Protein AF-A0A7Y2FUI4-F1 (afdb_monomer_lite)

Structure (mmCIF, N/CA/C/O backbone):
data_AF-A0A7Y2FUI4-F1
#
_entry.id   AF-A0A7Y2FUI4-F1
#
loop_
_atom_site.group_PDB
_atom_site.id
_atom_site.type_symbol
_atom_site.label_atom_id
_atom_site.label_alt_id
_atom_site.label_comp_id
_atom_site.label_asym_id
_atom_site.label_entity_id
_atom_site.label_seq_id
_atom_site.pdbx_PDB_ins_code
_atom_site.Cartn_x
_atom_site.Cartn_y
_atom_site.Cartn_z
_atom_site.occupancy
_atom_site.B_iso_or_equiv
_atom_site.auth_seq_id
_atom_site.auth_comp_id
_atom_site.auth_asym_id
_atom_site.auth_atom_id
_atom_site.pdbx_PDB_model_num
ATOM 1 N N . GLY A 1 1 ? 15.536 -5.743 -1.884 1.00 49.56 1 GLY A N 1
ATOM 2 C CA . GLY A 1 1 ? 15.265 -5.796 -0.432 1.00 49.56 1 GLY A CA 1
ATOM 3 C C . GLY A 1 1 ? 14.006 -5.011 -0.131 1.00 49.56 1 GLY A C 1
ATOM 4 O O . GLY A 1 1 ? 13.809 -3.966 -0.741 1.00 49.56 1 GLY A O 1
ATOM 5 N N . GLN A 1 2 ? 13.138 -5.526 0.735 1.00 54.19 2 GLN A N 1
ATOM 6 C CA . GLN A 1 2 ? 11.933 -4.830 1.195 1.00 54.19 2 GLN A CA 1
ATOM 7 C C . GLN A 1 2 ? 12.326 -3.813 2.272 1.00 54.19 2 GLN A C 1
ATOM 9 O O . GLN A 1 2 ? 13.150 -4.122 3.132 1.00 54.19 2 GLN A O 1
ATOM 14 N N . ARG A 1 3 ? 11.808 -2.584 2.198 1.00 65.62 3 ARG A N 1
ATOM 15 C CA . ARG A 1 3 ? 12.066 -1.553 3.212 1.00 65.62 3 ARG A CA 1
ATOM 16 C C . ARG A 1 3 ? 10.917 -1.561 4.216 1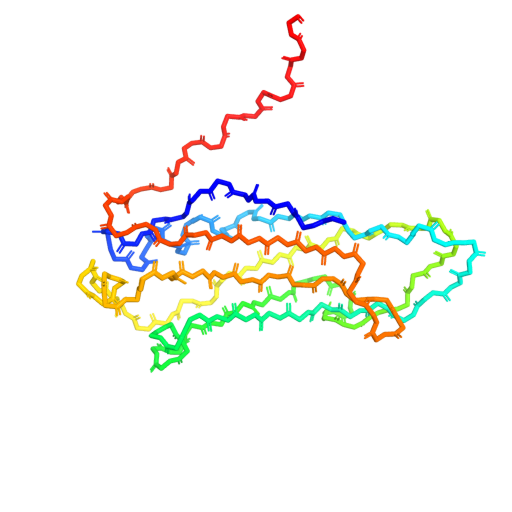.00 65.62 3 ARG A C 1
ATOM 18 O O . ARG A 1 3 ? 9.771 -1.362 3.819 1.00 65.62 3 ARG A O 1
ATOM 25 N N . ASN A 1 4 ? 11.220 -1.747 5.499 1.00 57.09 4 ASN A N 1
ATOM 26 C CA . ASN A 1 4 ? 10.258 -1.418 6.547 1.00 57.09 4 ASN A CA 1
ATOM 27 C C . ASN A 1 4 ? 10.137 0.099 6.626 1.00 57.09 4 ASN A C 1
ATOM 29 O O . ASN A 1 4 ? 11.143 0.802 6.742 1.00 57.09 4 ASN A O 1
ATOM 33 N N . VAL A 1 5 ? 8.907 0.588 6.515 1.00 70.44 5 VAL A N 1
ATOM 34 C CA . VAL A 1 5 ? 8.592 2.007 6.654 1.00 70.44 5 VAL A CA 1
ATOM 35 C C . VAL A 1 5 ? 8.025 2.239 8.053 1.00 70.44 5 VAL A C 1
ATOM 37 O O . VAL A 1 5 ? 7.579 1.294 8.706 1.00 70.44 5 VAL A O 1
ATOM 40 N N . ALA A 1 6 ? 8.088 3.482 8.535 1.00 72.31 6 ALA A N 1
ATOM 41 C CA . ALA A 1 6 ? 7.533 3.858 9.829 1.00 72.31 6 ALA A CA 1
ATOM 42 C C . ALA A 1 6 ? 6.085 3.338 9.985 1.00 72.31 6 ALA A C 1
ATOM 44 O O . ALA A 1 6 ? 5.319 3.399 9.012 1.00 72.31 6 ALA A O 1
ATOM 45 N N . PRO A 1 7 ? 5.707 2.828 11.175 1.00 78.62 7 PRO A N 1
ATOM 46 C CA . PRO A 1 7 ? 4.349 2.366 11.438 1.00 78.62 7 PRO A CA 1
ATOM 47 C C . PRO A 1 7 ? 3.303 3.444 11.136 1.00 78.62 7 PRO A C 1
ATOM 49 O O . PRO A 1 7 ? 3.561 4.638 11.273 1.00 78.62 7 PRO A O 1
ATOM 52 N N . VAL A 1 8 ? 2.107 3.018 10.746 1.00 83.19 8 VAL A N 1
ATOM 53 C CA . VAL A 1 8 ? 0.960 3.885 10.470 1.00 83.19 8 VAL A CA 1
ATOM 54 C C . VAL A 1 8 ? -0.121 3.719 11.548 1.00 83.19 8 VAL A C 1
ATOM 56 O O . VAL A 1 8 ? -0.202 2.666 12.183 1.00 83.19 8 VAL A O 1
ATOM 59 N N . PRO A 1 9 ? -0.959 4.740 11.790 1.00 83.56 9 PRO A N 1
ATOM 60 C CA . PRO A 1 9 ? -1.933 4.735 12.876 1.00 83.56 9 PRO A CA 1
ATOM 61 C C . PRO A 1 9 ? -3.044 3.710 12.666 1.00 83.56 9 PRO A C 1
ATOM 63 O O . PRO A 1 9 ? -3.669 3.675 11.607 1.00 83.56 9 PRO A O 1
ATOM 66 N N . GLY A 1 10 ? -3.330 2.939 13.712 1.00 82.25 10 GLY A N 1
ATOM 67 C CA . GLY A 1 10 ? -4.479 2.041 13.819 1.00 82.25 10 GLY A CA 1
ATOM 68 C C . GLY A 1 10 ? -5.370 2.306 15.037 1.00 82.25 10 GLY A C 1
ATOM 69 O O . GLY A 1 10 ? -6.442 1.721 15.152 1.00 82.25 10 GLY A O 1
ATOM 70 N N . GLY A 1 11 ? -4.943 3.179 15.955 1.00 78.56 11 GLY A N 1
ATOM 71 C CA . GLY A 1 11 ? -5.597 3.400 17.249 1.00 78.56 11 GLY A CA 1
ATOM 72 C C . GLY A 1 11 ? -6.575 4.570 17.325 1.00 78.56 11 GLY A C 1
ATOM 73 O O . GLY A 1 11 ? -7.295 4.703 18.312 1.00 78.56 11 GLY A O 1
ATOM 74 N N . GLY A 1 12 ? -6.572 5.453 16.323 1.00 74.69 12 GLY A N 1
ATOM 75 C CA . GLY A 1 12 ? -7.372 6.686 16.283 1.00 74.69 12 GLY A CA 1
ATOM 76 C C . GLY A 1 12 ? -8.544 6.650 15.299 1.00 74.69 12 GLY A C 1
ATOM 77 O O . GLY A 1 12 ? -9.071 7.706 14.961 1.00 74.69 12 GLY A O 1
ATOM 78 N N . GLY A 1 13 ? -8.903 5.465 14.800 1.00 80.25 13 GLY A N 1
ATOM 79 C CA . GLY A 1 13 ? -9.793 5.305 13.650 1.00 80.25 13 GLY A CA 1
ATOM 80 C C . GLY A 1 13 ? -9.066 5.407 12.307 1.00 80.25 13 GLY A C 1
ATOM 81 O O . GLY A 1 13 ? -7.860 5.659 12.227 1.00 80.25 13 GLY A O 1
ATOM 82 N N . GLY A 1 14 ? -9.816 5.238 11.223 1.00 82.31 14 GLY A N 1
ATOM 83 C CA . GLY A 1 14 ? -9.316 5.243 9.852 1.00 82.31 14 GLY A CA 1
ATOM 84 C C . GLY A 1 14 ? -8.819 6.603 9.368 1.00 82.31 14 GLY A C 1
ATOM 85 O O . GLY A 1 14 ? -8.022 6.662 8.435 1.00 82.31 14 GLY A O 1
ATOM 86 N N . GLY A 1 15 ? -9.216 7.702 10.016 1.00 83.38 15 GLY A N 1
ATOM 87 C CA . GLY A 1 15 ? -8.751 9.048 9.661 1.00 83.38 15 GLY A CA 1
ATOM 88 C C . GLY A 1 15 ? -7.229 9.209 9.761 1.00 83.38 15 GLY A C 1
ATOM 89 O O . GLY A 1 15 ? -6.607 9.752 8.848 1.00 83.38 15 GLY A O 1
ATOM 90 N N . GLY A 1 16 ? -6.609 8.679 10.823 1.00 82.81 16 GLY A N 1
ATOM 91 C CA . GLY A 1 16 ? -5.151 8.731 10.997 1.00 82.81 16 GLY A CA 1
ATOM 92 C C . GLY A 1 16 ? -4.401 7.888 9.961 1.00 82.81 16 GLY A C 1
ATOM 93 O O . GLY A 1 16 ? -3.359 8.304 9.443 1.00 82.81 16 GLY A O 1
ATOM 94 N N . LEU A 1 17 ? -4.968 6.734 9.595 1.00 86.00 17 LEU A N 1
ATOM 95 C CA . LEU A 1 17 ? -4.444 5.900 8.516 1.00 86.00 17 LEU A CA 1
ATOM 96 C C . LEU A 1 17 ? -4.539 6.628 7.170 1.00 86.00 17 LEU A C 1
ATOM 98 O O . LEU A 1 17 ? -3.547 6.717 6.455 1.00 86.00 17 LEU A O 1
ATOM 102 N N . PHE A 1 18 ? -5.697 7.201 6.840 1.00 87.12 18 PHE A N 1
ATOM 103 C CA . PHE A 1 18 ? -5.898 7.960 5.604 1.00 87.12 18 PHE A CA 1
ATOM 104 C C . PHE A 1 18 ? -4.912 9.131 5.484 1.00 87.12 18 PHE A C 1
ATOM 106 O O . PHE A 1 18 ? -4.230 9.264 4.467 1.00 87.12 18 PHE A O 1
ATOM 113 N N . ALA A 1 19 ? -4.763 9.924 6.551 1.00 84.94 19 ALA A N 1
ATOM 114 C CA . ALA A 1 19 ? -3.824 11.044 6.594 1.00 84.94 19 ALA A CA 1
ATOM 115 C C . ALA A 1 19 ? -2.370 10.599 6.359 1.00 84.94 19 ALA A C 1
ATOM 117 O O . ALA A 1 19 ? -1.620 11.282 5.663 1.00 84.94 19 ALA A O 1
ATOM 118 N N . SER A 1 20 ? -1.996 9.412 6.848 1.00 84.00 20 SER A N 1
ATOM 119 C CA . SER A 1 20 ? -0.656 8.846 6.647 1.00 84.00 20 SER A CA 1
ATOM 120 C C . SER A 1 20 ? -0.323 8.576 5.184 1.00 84.00 20 SER A C 1
ATOM 122 O O . SER A 1 20 ? 0.851 8.461 4.861 1.00 84.00 20 SER A O 1
ATOM 124 N N . PHE A 1 21 ? -1.313 8.442 4.299 1.00 86.75 21 PHE A N 1
ATOM 125 C CA . PHE A 1 21 ? -1.112 8.154 2.877 1.00 86.75 21 PHE A CA 1
ATOM 126 C C . PHE A 1 21 ? -1.394 9.357 1.966 1.00 86.75 21 PHE A C 1
ATOM 128 O O . PHE A 1 21 ? -1.278 9.219 0.751 1.00 86.75 21 PHE A O 1
ATOM 135 N N . ALA A 1 22 ? -1.712 10.536 2.515 1.00 82.31 22 ALA A N 1
ATOM 136 C CA . ALA A 1 22 ? -2.120 11.702 1.726 1.00 82.31 22 ALA A CA 1
ATOM 137 C C . ALA A 1 22 ? -1.051 12.183 0.723 1.00 82.31 22 ALA A C 1
ATOM 139 O O . ALA A 1 22 ? -1.397 12.610 -0.374 1.00 82.31 22 ALA A O 1
ATOM 140 N N . ASN A 1 23 ? 0.238 12.070 1.071 1.00 76.12 23 ASN A N 1
ATOM 141 C CA . ASN A 1 23 ? 1.364 12.533 0.245 1.00 76.12 23 ASN A CA 1
ATOM 142 C C . ASN A 1 23 ? 2.432 11.450 0.007 1.00 76.12 23 ASN A C 1
ATOM 144 O O . ASN A 1 23 ? 3.589 11.766 -0.287 1.00 76.12 23 ASN A O 1
ATOM 148 N N . ARG A 1 24 ? 2.087 10.162 0.148 1.00 84.25 24 ARG A N 1
ATOM 149 C CA . ARG A 1 24 ? 3.090 9.097 0.027 1.00 84.25 24 ARG A CA 1
ATOM 150 C C . ARG A 1 24 ? 3.478 8.849 -1.428 1.00 84.25 24 ARG A C 1
ATOM 152 O O . ARG A 1 24 ? 2.653 8.630 -2.315 1.00 84.25 24 ARG A O 1
ATOM 159 N N . GLN A 1 25 ? 4.785 8.813 -1.647 1.00 87.06 25 GLN A N 1
ATOM 160 C CA . GLN A 1 25 ? 5.389 8.506 -2.933 1.00 87.06 25 GLN A CA 1
ATOM 161 C C . GLN A 1 25 ? 6.665 7.693 -2.737 1.00 87.06 25 GLN A C 1
ATOM 163 O O . GLN A 1 25 ? 7.332 7.795 -1.708 1.00 87.06 25 GLN A O 1
ATOM 168 N N . PHE A 1 26 ? 7.030 6.913 -3.746 1.00 85.75 26 PHE A N 1
ATOM 169 C CA . PHE A 1 26 ? 8.293 6.187 -3.768 1.00 85.75 26 PHE A CA 1
ATOM 170 C C . PHE A 1 26 ? 8.859 6.107 -5.183 1.00 85.75 26 PHE A C 1
ATOM 172 O O . PHE A 1 26 ? 8.171 6.372 -6.170 1.00 85.75 26 PHE A O 1
ATOM 179 N N . TRP A 1 27 ? 10.134 5.745 -5.283 1.00 87.81 27 TRP A N 1
ATOM 180 C CA . TRP A 1 27 ? 10.794 5.499 -6.560 1.00 87.81 27 TRP A CA 1
ATOM 181 C C . TRP A 1 27 ? 10.853 4.002 -6.837 1.00 87.81 27 TRP A C 1
ATOM 183 O O . TRP A 1 27 ? 11.394 3.239 -6.038 1.00 87.81 27 TRP A O 1
ATOM 193 N N . PHE A 1 28 ? 10.307 3.594 -7.979 1.00 89.38 28 PHE A N 1
ATOM 194 C CA . PHE A 1 28 ? 10.519 2.272 -8.547 1.00 89.38 28 PHE A CA 1
ATOM 195 C C . PHE A 1 28 ? 11.730 2.349 -9.475 1.00 89.38 28 PHE A C 1
ATOM 197 O O . PHE A 1 28 ? 11.705 3.098 -10.452 1.00 89.38 28 PHE A O 1
ATOM 204 N N . ASN A 1 29 ? 12.768 1.569 -9.188 1.00 89.00 29 ASN A N 1
ATOM 205 C CA . ASN A 1 29 ? 14.007 1.562 -9.963 1.00 89.00 29 ASN A CA 1
ATOM 206 C C . ASN A 1 29 ? 14.140 0.233 -10.708 1.00 89.00 29 ASN A C 1
ATOM 208 O O . ASN A 1 29 ? 13.941 -0.821 -10.104 1.00 89.00 29 ASN A O 1
ATOM 212 N N . ASN A 1 30 ? 14.503 0.281 -11.990 1.00 91.06 30 ASN A N 1
ATOM 213 C CA . ASN A 1 30 ? 14.947 -0.893 -12.728 1.00 91.06 30 ASN A CA 1
ATOM 214 C C . ASN A 1 30 ? 16.459 -1.081 -12.511 1.00 91.06 30 ASN A C 1
ATOM 216 O O . ASN A 1 30 ? 17.230 -0.257 -12.999 1.00 91.06 30 ASN A O 1
ATOM 220 N N . PRO A 1 31 ? 16.911 -2.128 -11.798 1.00 86.25 31 PRO A N 1
ATOM 221 C CA . PRO A 1 31 ? 18.338 -2.369 -11.597 1.00 86.25 31 PRO A CA 1
ATOM 222 C C . PRO A 1 31 ? 19.012 -3.058 -12.795 1.00 86.25 31 PRO A C 1
ATOM 224 O O . PRO A 1 31 ? 20.222 -3.256 -12.767 1.00 86.25 31 PRO A O 1
ATOM 227 N N . PHE A 1 32 ? 18.248 -3.477 -13.808 1.00 90.00 32 PHE A N 1
ATOM 228 C CA . PHE A 1 32 ? 18.752 -4.233 -14.949 1.00 90.00 32 PHE A CA 1
ATOM 229 C C . PHE A 1 32 ? 19.094 -3.319 -16.133 1.00 90.00 32 PHE A C 1
ATOM 231 O O . PHE A 1 32 ? 18.500 -2.258 -16.327 1.00 90.00 32 PHE A O 1
ATOM 238 N N . ASP A 1 33 ? 20.000 -3.792 -16.982 1.00 93.56 33 ASP A N 1
ATOM 239 C CA . ASP A 1 33 ? 20.428 -3.178 -18.246 1.00 93.56 33 ASP A CA 1
ATOM 240 C C . ASP A 1 33 ? 19.464 -3.447 -19.420 1.00 93.56 33 ASP A C 1
ATOM 242 O O . ASP A 1 33 ? 19.751 -3.135 -20.575 1.00 93.56 33 ASP A O 1
ATOM 246 N N . LYS A 1 34 ? 18.280 -3.987 -19.123 1.00 94.31 34 LYS A N 1
ATOM 247 C CA . LYS A 1 34 ? 17.216 -4.294 -20.083 1.00 94.31 34 LYS A CA 1
ATOM 248 C C . LYS A 1 34 ? 15.900 -3.644 -19.672 1.00 94.31 34 LYS A C 1
ATOM 250 O O . LYS A 1 34 ? 15.682 -3.355 -18.498 1.00 94.31 34 LYS A O 1
ATOM 255 N N . THR A 1 35 ? 14.986 -3.468 -20.624 1.00 95.12 35 THR A N 1
ATOM 256 C CA . THR A 1 35 ? 13.601 -3.088 -20.315 1.00 95.12 35 THR A CA 1
ATOM 257 C C . THR A 1 35 ? 12.901 -4.203 -19.540 1.00 95.12 35 THR A C 1
ATOM 259 O O . THR A 1 35 ? 13.012 -5.370 -19.915 1.00 95.12 35 THR A O 1
ATOM 262 N N . ILE A 1 36 ? 12.158 -3.833 -18.496 1.00 94.75 36 ILE A N 1
ATOM 263 C CA . ILE A 1 36 ? 11.357 -4.761 -17.685 1.00 94.75 36 ILE A CA 1
ATOM 264 C C . ILE A 1 36 ? 9.867 -4.441 -17.758 1.00 94.75 36 ILE A C 1
ATOM 266 O O . ILE A 1 36 ? 9.474 -3.278 -17.925 1.00 94.75 36 ILE A O 1
ATOM 270 N N . ASP A 1 37 ? 9.049 -5.471 -17.550 1.00 94.50 37 ASP A N 1
ATOM 271 C CA . ASP A 1 37 ? 7.639 -5.314 -17.212 1.00 94.50 37 ASP A CA 1
ATOM 272 C C . ASP A 1 37 ? 7.512 -5.154 -15.691 1.00 94.50 37 ASP A C 1
ATOM 274 O O . ASP A 1 37 ? 7.637 -6.109 -14.919 1.00 94.50 37 ASP A O 1
ATOM 278 N N . ALA A 1 38 ? 7.299 -3.913 -15.253 1.00 93.12 38 ALA A N 1
ATOM 279 C CA . ALA A 1 38 ? 7.131 -3.565 -13.851 1.00 93.12 38 ALA A CA 1
ATOM 280 C C . ALA A 1 38 ? 5.668 -3.728 -13.422 1.00 93.12 38 ALA A C 1
ATOM 282 O O . ALA A 1 38 ? 4.742 -3.288 -14.112 1.00 93.12 38 ALA A O 1
ATOM 283 N N . HIS A 1 39 ? 5.468 -4.325 -12.250 1.00 93.69 39 HIS A N 1
ATOM 284 C CA . HIS A 1 39 ? 4.159 -4.525 -11.644 1.00 93.69 39 HIS A CA 1
ATOM 285 C C . HIS A 1 39 ? 4.204 -4.187 -10.155 1.00 93.69 39 HIS A C 1
ATOM 287 O O . HIS A 1 39 ? 5.114 -4.598 -9.440 1.00 93.69 39 HIS A O 1
ATOM 293 N N . ILE A 1 40 ? 3.215 -3.437 -9.685 1.00 92.19 40 ILE A N 1
ATOM 294 C CA . ILE A 1 40 ? 3.022 -3.127 -8.273 1.00 92.19 40 ILE A CA 1
ATOM 295 C C . ILE A 1 40 ? 1.852 -3.958 -7.766 1.00 92.19 40 ILE A C 1
ATOM 297 O O . ILE A 1 40 ? 0.749 -3.870 -8.305 1.00 92.19 40 ILE A O 1
ATOM 301 N N . VAL A 1 41 ? 2.101 -4.748 -6.730 1.00 92.00 41 VAL A N 1
ATOM 302 C CA . VAL A 1 41 ? 1.085 -5.554 -6.051 1.00 92.00 41 VAL A CA 1
ATOM 303 C C . VAL A 1 41 ? 0.850 -4.960 -4.672 1.00 92.00 41 VAL A C 1
ATOM 305 O O . VAL A 1 41 ? 1.802 -4.604 -3.980 1.00 92.00 41 VAL A O 1
ATOM 308 N N . VAL A 1 42 ? -0.416 -4.828 -4.285 1.00 92.00 42 VAL A N 1
ATOM 309 C CA . VAL A 1 42 ? -0.804 -4.328 -2.966 1.00 92.00 42 VAL A CA 1
ATOM 310 C C . VAL A 1 42 ? -1.530 -5.420 -2.217 1.00 92.00 42 VAL A C 1
ATOM 312 O O . VAL A 1 42 ? -2.467 -6.015 -2.745 1.00 92.00 42 VAL A O 1
ATOM 315 N N . GLU A 1 43 ? -1.131 -5.621 -0.971 1.00 92.38 43 GLU A N 1
ATOM 316 C CA . GLU A 1 43 ? -1.813 -6.497 -0.034 1.00 92.38 43 GLU A CA 1
ATOM 317 C C . GLU A 1 43 ? -2.282 -5.646 1.143 1.00 92.38 43 GLU A C 1
ATOM 319 O O . GLU A 1 43 ? -1.480 -5.040 1.859 1.00 92.38 43 GLU A O 1
ATOM 324 N N . LEU A 1 44 ? -3.600 -5.558 1.300 1.00 91.75 44 LEU A N 1
ATOM 325 C CA . LEU A 1 44 ? -4.235 -4.923 2.446 1.00 91.75 44 LEU A CA 1
ATOM 326 C C . LEU A 1 44 ? -4.681 -6.010 3.432 1.00 91.75 44 LEU A C 1
ATOM 328 O O . LEU A 1 44 ? -5.136 -7.067 2.993 1.00 91.75 44 LEU A O 1
ATOM 332 N N . PRO A 1 45 ? -4.638 -5.749 4.749 1.00 90.88 45 PRO A N 1
ATOM 333 C CA . PRO A 1 45 ? -5.252 -6.626 5.733 1.00 90.88 45 PRO A CA 1
ATOM 334 C C . PRO A 1 45 ? -6.748 -6.818 5.470 1.00 90.88 45 PRO A C 1
ATOM 336 O O . PRO A 1 45 ? -7.460 -5.864 5.140 1.00 90.88 45 PRO A O 1
ATOM 339 N N . ASP A 1 46 ? -7.248 -8.025 5.730 1.00 90.25 46 ASP A N 1
ATOM 340 C CA . ASP A 1 46 ? -8.657 -8.402 5.561 1.00 90.25 46 ASP A CA 1
ATOM 341 C C . ASP A 1 46 ? -9.644 -7.391 6.155 1.00 90.25 46 ASP A C 1
ATOM 343 O O . ASP A 1 46 ? -10.688 -7.106 5.566 1.00 90.25 46 ASP A O 1
ATOM 347 N N . PHE A 1 47 ? -9.338 -6.842 7.332 1.00 89.44 47 PHE A N 1
ATOM 348 C CA . PHE A 1 47 ? -10.241 -5.921 8.017 1.00 89.44 47 PHE A CA 1
ATOM 349 C C . PHE A 1 47 ? -10.425 -4.601 7.258 1.00 89.44 47 PHE A C 1
ATOM 351 O O . PHE A 1 47 ? -11.513 -4.025 7.329 1.00 89.44 47 PHE A O 1
ATOM 358 N N . LEU A 1 48 ? -9.402 -4.145 6.526 1.00 91.88 48 LEU A N 1
ATOM 359 C CA . LEU A 1 48 ? -9.471 -2.977 5.651 1.00 91.88 48 LEU A CA 1
ATOM 360 C C . LEU A 1 48 ? -10.244 -3.312 4.374 1.00 91.88 48 LEU A C 1
ATOM 362 O O . LEU A 1 48 ? -11.174 -2.586 4.018 1.00 91.88 48 LEU A O 1
ATOM 366 N N . VAL A 1 49 ? -9.945 -4.455 3.746 1.00 92.19 49 VAL A N 1
ATOM 367 C CA . VAL A 1 49 ? -10.633 -4.915 2.525 1.00 92.19 49 VAL A CA 1
ATOM 368 C C . VAL A 1 49 ? -12.140 -5.048 2.759 1.00 92.19 49 VAL A C 1
ATOM 370 O O . VAL A 1 49 ? -12.942 -4.481 2.021 1.00 92.19 49 VAL A O 1
ATOM 373 N N . ARG A 1 50 ? -12.551 -5.711 3.847 1.00 92.06 50 ARG A N 1
ATOM 374 C CA . ARG A 1 50 ? -13.973 -5.880 4.215 1.00 92.06 50 ARG A CA 1
ATOM 375 C C . ARG A 1 50 ? -14.687 -4.559 4.503 1.00 92.06 50 ARG A C 1
ATOM 377 O O . ARG A 1 50 ? -15.912 -4.489 4.435 1.00 92.06 50 ARG A O 1
ATOM 384 N N . ARG A 1 51 ? -13.930 -3.516 4.841 1.00 92.50 51 ARG A N 1
ATOM 385 C CA . ARG A 1 51 ? -14.434 -2.161 5.086 1.00 92.50 51 ARG A CA 1
ATOM 386 C C . ARG A 1 51 ? -14.385 -1.277 3.838 1.00 92.50 51 ARG A C 1
ATOM 388 O O . ARG A 1 51 ? -14.793 -0.124 3.922 1.00 92.50 51 ARG A O 1
ATOM 395 N N . GLY A 1 52 ? -13.954 -1.803 2.691 1.00 93.31 52 GLY A N 1
ATOM 396 C CA . GLY A 1 52 ? -13.916 -1.075 1.422 1.00 93.31 52 GLY A CA 1
ATOM 397 C C . GLY A 1 52 ? -12.751 -0.094 1.306 1.00 93.31 52 GLY A C 1
ATOM 398 O O . GLY A 1 52 ? -12.849 0.877 0.563 1.00 93.31 52 GLY A O 1
ATOM 399 N N . TRP A 1 53 ? -11.677 -0.309 2.065 1.00 94.00 53 TRP A N 1
ATOM 400 C CA . TRP A 1 53 ? -10.437 0.441 1.887 1.00 94.00 53 TRP A CA 1
ATOM 401 C C . TRP A 1 53 ? -9.672 -0.089 0.681 1.00 94.00 53 TRP A C 1
ATOM 403 O O . TRP A 1 53 ? -9.564 -1.301 0.492 1.00 94.00 53 TRP A O 1
ATOM 413 N N . GLU A 1 54 ? -9.097 0.821 -0.100 1.00 92.88 54 GLU A N 1
ATOM 414 C CA . GLU A 1 54 ? -8.352 0.494 -1.318 1.00 92.88 54 GLU A CA 1
ATOM 415 C C . GLU A 1 54 ? -7.110 1.386 -1.422 1.00 92.88 54 GLU A C 1
ATOM 417 O O . GLU A 1 54 ? -7.152 2.553 -1.033 1.00 92.88 54 GLU A O 1
ATOM 422 N N . LEU A 1 55 ? -6.003 0.867 -1.960 1.00 90.81 55 LEU A N 1
ATOM 423 C CA . LEU A 1 55 ? -4.834 1.681 -2.303 1.00 90.81 55 LEU A CA 1
ATOM 424 C C . LEU A 1 55 ? -4.841 1.948 -3.808 1.00 90.81 55 LEU A C 1
ATOM 426 O O . LEU A 1 55 ? -4.804 1.020 -4.614 1.00 90.81 55 LEU A O 1
ATOM 430 N N . GLU A 1 56 ? -4.871 3.219 -4.184 1.00 90.06 56 GLU A N 1
ATOM 431 C CA . GLU A 1 56 ? -4.887 3.653 -5.575 1.00 90.06 56 GLU A CA 1
ATOM 432 C C . GLU A 1 56 ? -3.550 4.277 -5.972 1.00 90.06 56 GLU A C 1
ATOM 434 O O . GLU A 1 56 ? -2.890 4.953 -5.181 1.00 90.06 56 GLU A O 1
ATOM 439 N N . PHE A 1 57 ? -3.187 4.106 -7.241 1.00 89.06 57 PHE A N 1
ATOM 440 C CA . PHE A 1 57 ? -1.972 4.659 -7.827 1.00 89.06 57 PHE A CA 1
ATOM 441 C C . PHE A 1 57 ? -2.331 5.701 -8.877 1.00 89.06 57 PHE A C 1
ATOM 443 O O . PHE A 1 57 ? -3.052 5.407 -9.829 1.00 89.06 57 PHE A O 1
ATOM 450 N N . THR A 1 58 ? -1.820 6.921 -8.721 1.00 84.50 58 THR A N 1
ATOM 451 C CA . THR A 1 58 ? -2.139 8.048 -9.615 1.00 84.50 58 THR A CA 1
ATOM 452 C C . THR A 1 58 ? -1.081 8.276 -10.697 1.00 84.50 58 THR A C 1
ATOM 454 O O . THR A 1 58 ? -1.213 9.181 -11.520 1.00 84.50 58 THR A O 1
ATOM 457 N N . ASN A 1 59 ? -0.023 7.458 -10.743 1.00 80.81 59 ASN A N 1
ATOM 458 C CA . ASN A 1 59 ? 0.984 7.539 -11.798 1.00 80.81 59 ASN A CA 1
ATOM 459 C C . ASN A 1 59 ? 0.449 7.034 -13.147 1.00 80.81 59 ASN A C 1
ATOM 461 O O . ASN A 1 59 ? -0.386 6.134 -13.235 1.00 80.81 59 ASN A O 1
ATOM 465 N N . ARG A 1 60 ? 1.023 7.557 -14.235 1.00 72.75 60 ARG A N 1
ATOM 466 C CA . ARG A 1 60 ? 0.741 7.083 -15.595 1.00 72.75 60 ARG A CA 1
ATOM 467 C C . ARG A 1 60 ? 1.099 5.593 -15.721 1.00 72.75 60 ARG A C 1
ATOM 469 O O . ARG A 1 60 ? 2.233 5.201 -15.430 1.00 72.75 60 ARG A O 1
ATOM 476 N N . GLY A 1 61 ? 0.130 4.785 -16.154 1.00 75.06 61 GLY A N 1
ATOM 477 C CA . GLY A 1 61 ? 0.227 3.319 -16.221 1.00 75.06 61 GLY A CA 1
ATOM 478 C C . GLY A 1 61 ? -0.271 2.581 -14.969 1.00 75.06 61 GLY A C 1
ATOM 479 O O . GLY A 1 61 ? -0.362 1.359 -14.990 1.00 75.06 61 GLY A O 1
ATOM 480 N N . GLY A 1 62 ? -0.631 3.289 -13.892 1.00 85.31 62 GLY A N 1
ATOM 481 C CA . GLY A 1 62 ? -1.147 2.672 -12.669 1.00 85.31 62 GLY A CA 1
ATOM 482 C C . GLY A 1 62 ? -0.167 1.650 -12.088 1.00 85.31 62 GLY A C 1
ATOM 483 O O . GLY A 1 62 ? 1.011 1.952 -11.889 1.00 85.31 62 GLY A O 1
ATOM 484 N N . THR A 1 63 ? -0.642 0.427 -11.854 1.00 88.06 63 THR A N 1
ATOM 485 C CA . THR A 1 63 ? 0.152 -0.657 -11.260 1.00 88.06 63 THR A CA 1
ATOM 486 C C . THR A 1 63 ? 1.051 -1.395 -12.246 1.00 88.06 63 THR A C 1
ATOM 488 O O . THR A 1 63 ? 1.922 -2.127 -11.791 1.00 88.06 63 THR A O 1
ATOM 491 N N . ARG A 1 64 ? 0.885 -1.243 -13.569 1.00 91.94 64 ARG A N 1
ATOM 492 C CA . ARG A 1 64 ? 1.671 -1.980 -14.578 1.00 91.94 64 ARG A CA 1
ATOM 493 C C . ARG A 1 64 ? 2.259 -1.056 -15.627 1.00 91.94 64 ARG A C 1
ATOM 495 O O . ARG A 1 64 ? 1.547 -0.307 -16.289 1.00 91.94 64 ARG A O 1
ATOM 502 N N . PHE A 1 65 ? 3.568 -1.127 -15.820 1.00 92.75 65 PHE A N 1
ATOM 503 C CA . PHE A 1 65 ? 4.248 -0.279 -16.790 1.00 92.75 65 PHE A CA 1
ATOM 504 C C . PHE A 1 65 ? 5.576 -0.870 -17.248 1.00 92.75 65 PHE A C 1
ATOM 506 O O . PHE A 1 65 ? 6.196 -1.658 -16.548 1.00 92.75 65 PHE A O 1
ATOM 513 N N . LYS A 1 66 ? 6.047 -0.427 -18.416 1.00 92.75 66 LYS A N 1
ATOM 514 C CA . LYS A 1 66 ? 7.409 -0.709 -18.874 1.00 92.75 66 LYS A CA 1
ATOM 515 C C . LYS A 1 66 ? 8.381 0.330 -18.339 1.00 92.75 66 LYS A C 1
ATOM 517 O O . LYS A 1 66 ? 8.048 1.523 -18.287 1.00 92.75 66 LYS A O 1
ATOM 522 N N . LEU A 1 67 ? 9.569 -0.131 -17.969 1.00 93.12 67 LEU A N 1
ATOM 523 C CA . LEU A 1 67 ? 10.658 0.705 -17.475 1.00 93.12 67 LEU A CA 1
ATOM 524 C C . LEU A 1 67 ? 11.940 0.354 -18.236 1.00 93.12 67 LEU A C 1
ATOM 526 O O . LEU A 1 67 ? 12.269 -0.824 -18.363 1.00 93.12 67 LEU A O 1
ATOM 530 N N . GLY A 1 68 ? 12.609 1.360 -18.804 1.00 93.56 68 GLY A N 1
ATOM 531 C CA . GLY A 1 68 ? 13.817 1.165 -19.611 1.00 93.56 68 GLY A CA 1
ATOM 532 C C . GLY A 1 68 ? 15.026 0.694 -18.789 1.00 93.56 68 GLY A C 1
ATOM 533 O O . GLY A 1 68 ? 14.949 0.677 -17.558 1.00 93.56 68 GLY A O 1
ATOM 534 N N . PRO A 1 69 ? 16.137 0.313 -19.446 1.00 94.50 69 PRO A N 1
ATOM 535 C CA . PRO A 1 69 ? 17.399 -0.020 -18.780 1.00 94.50 69 PRO A CA 1
ATOM 536 C C . PRO A 1 69 ? 17.825 1.058 -17.784 1.00 94.50 69 PRO A C 1
ATOM 538 O O . PRO A 1 69 ? 17.867 2.233 -18.149 1.00 94.50 69 PRO A O 1
ATOM 541 N N . CYS A 1 70 ? 18.124 0.668 -16.543 1.00 91.19 70 CYS A N 1
ATOM 542 C CA . CYS A 1 70 ? 18.551 1.573 -15.463 1.00 91.19 70 CYS A CA 1
ATOM 543 C C . CYS A 1 70 ? 17.601 2.760 -15.178 1.00 91.19 70 CYS A C 1
ATOM 545 O O . CYS A 1 70 ? 17.971 3.704 -14.476 1.00 91.19 70 CYS A O 1
ATOM 547 N N . ASP A 1 71 ? 16.385 2.738 -15.725 1.00 92.06 71 ASP A N 1
ATOM 548 C CA . ASP A 1 71 ? 15.416 3.819 -15.601 1.00 92.06 71 ASP A CA 1
ATOM 549 C C . ASP A 1 71 ? 14.688 3.741 -14.249 1.00 92.06 71 ASP A C 1
ATOM 551 O O . ASP A 1 71 ? 14.666 2.711 -13.563 1.00 92.06 71 ASP A O 1
ATOM 555 N N . ARG A 1 72 ? 14.069 4.851 -13.849 1.00 90.88 72 ARG A N 1
ATOM 556 C CA . ARG A 1 72 ? 13.300 4.953 -12.610 1.00 90.88 72 ARG A CA 1
ATOM 557 C C . ARG A 1 72 ? 12.009 5.718 -12.812 1.00 90.88 72 ARG A C 1
ATOM 559 O O . ARG A 1 72 ? 11.936 6.692 -13.554 1.00 90.88 72 ARG A O 1
ATOM 566 N N . ARG A 1 73 ? 10.981 5.324 -12.068 1.00 89.88 73 ARG A N 1
ATOM 567 C CA . ARG A 1 73 ? 9.677 5.982 -12.092 1.00 89.88 73 ARG A CA 1
ATOM 568 C C . ARG A 1 73 ? 9.227 6.370 -10.700 1.00 89.88 73 ARG A C 1
ATOM 570 O O . ARG A 1 73 ? 9.281 5.567 -9.772 1.00 89.88 73 ARG A O 1
ATOM 577 N N . ARG A 1 74 ? 8.727 7.599 -10.576 1.00 89.25 74 ARG A N 1
ATOM 578 C CA . ARG A 1 74 ? 8.042 8.050 -9.368 1.00 89.25 74 ARG A CA 1
ATOM 579 C C . ARG A 1 74 ? 6.638 7.462 -9.335 1.00 89.25 74 ARG A C 1
ATOM 581 O O . ARG A 1 74 ? 5.854 7.674 -10.261 1.00 89.25 74 ARG A O 1
ATOM 588 N N . ILE A 1 75 ? 6.336 6.762 -8.256 1.00 89.38 75 ILE A N 1
ATOM 589 C CA . ILE A 1 75 ? 5.032 6.184 -7.969 1.00 89.38 75 ILE A CA 1
ATOM 590 C C . ILE A 1 75 ? 4.388 7.015 -6.871 1.00 89.38 75 ILE A C 1
ATOM 592 O O . ILE A 1 75 ? 4.998 7.258 -5.831 1.00 89.38 75 ILE A O 1
ATOM 596 N N . VAL A 1 76 ? 3.165 7.464 -7.129 1.00 88.56 76 VAL A N 1
ATOM 597 C CA . VAL A 1 76 ? 2.352 8.220 -6.177 1.00 88.56 76 VAL A CA 1
ATOM 598 C C . VAL A 1 76 ? 1.153 7.356 -5.840 1.00 88.56 76 VAL A C 1
ATOM 600 O O . VAL A 1 76 ? 0.476 6.858 -6.744 1.00 88.56 76 VAL A O 1
ATOM 603 N N . MET A 1 77 ? 0.924 7.160 -4.548 1.00 89.00 77 MET A N 1
ATOM 604 C CA . MET A 1 77 ? -0.156 6.325 -4.045 1.00 89.00 77 MET A CA 1
ATOM 605 C C . MET A 1 77 ? -1.018 7.112 -3.076 1.00 89.00 77 MET A C 1
ATOM 607 O O . MET A 1 77 ? -0.527 7.969 -2.346 1.00 89.00 77 MET A O 1
ATOM 611 N N . ARG A 1 78 ? -2.308 6.802 -3.077 1.00 88.62 78 ARG A N 1
ATOM 612 C CA . ARG A 1 78 ? -3.287 7.366 -2.158 1.00 88.62 78 ARG A CA 1
ATOM 613 C C . ARG A 1 78 ? -4.149 6.249 -1.608 1.00 88.62 78 ARG A C 1
ATOM 615 O O . ARG A 1 78 ? -4.474 5.302 -2.319 1.00 88.62 78 ARG A O 1
ATOM 622 N N . LEU A 1 79 ? -4.533 6.374 -0.350 1.00 90.75 79 LEU A N 1
ATOM 623 C CA . LEU A 1 79 ? -5.488 5.459 0.248 1.00 90.75 79 LEU A CA 1
ATOM 624 C C . LEU A 1 79 ? -6.894 6.010 0.018 1.00 90.75 79 LEU A C 1
ATOM 626 O O . LEU A 1 79 ? -7.157 7.177 0.290 1.00 90.75 79 LEU A O 1
ATOM 630 N N . LYS A 1 80 ? -7.797 5.185 -0.497 1.00 91.56 80 LYS A N 1
ATOM 631 C CA . LYS A 1 80 ? -9.216 5.497 -0.596 1.00 91.56 80 LYS A CA 1
ATOM 632 C C . LYS A 1 80 ? -9.888 5.078 0.701 1.00 91.56 80 LYS A C 1
ATOM 634 O O . LYS A 1 80 ? -9.766 3.933 1.140 1.00 91.56 80 LYS A O 1
ATOM 639 N N . GLN A 1 81 ? -10.564 6.038 1.319 1.00 90.00 81 GLN A N 1
ATOM 640 C CA . GLN A 1 81 ? -11.200 5.843 2.609 1.00 90.00 81 GLN A CA 1
ATOM 641 C C . GLN A 1 81 ? -12.374 4.867 2.488 1.00 90.00 81 GLN A C 1
ATOM 643 O O . GLN A 1 81 ? -13.282 5.067 1.680 1.00 90.00 81 GLN A O 1
ATOM 648 N N . GLY A 1 82 ? -12.336 3.820 3.309 1.00 91.94 82 GLY A N 1
ATOM 649 C CA . GLY A 1 82 ? -13.454 2.910 3.529 1.00 91.94 82 GLY A CA 1
ATOM 650 C C . GLY A 1 82 ? -14.240 3.265 4.792 1.00 91.94 82 GLY A C 1
ATOM 651 O O . GLY A 1 82 ? -14.124 4.359 5.348 1.00 91.94 82 GLY A O 1
ATOM 652 N N . LYS A 1 83 ? -15.031 2.308 5.281 1.00 92.19 83 LYS A N 1
ATOM 653 C CA . LYS A 1 83 ? -15.696 2.397 6.588 1.00 92.19 83 LYS A CA 1
ATOM 654 C C . LYS A 1 83 ? -14.667 2.444 7.711 1.00 92.19 83 LYS A C 1
ATOM 656 O O . LYS A 1 83 ? -13.619 1.805 7.630 1.00 92.19 83 LYS A O 1
ATOM 661 N N . ASP A 1 84 ? -15.002 3.162 8.771 1.00 91.44 84 ASP A N 1
ATOM 662 C CA . ASP A 1 84 ? -14.124 3.314 9.925 1.00 91.44 84 ASP A CA 1
ATOM 663 C C . ASP A 1 84 ? -13.829 1.971 10.635 1.00 91.44 84 ASP A C 1
ATOM 665 O O . ASP A 1 84 ? -14.547 0.977 10.459 1.00 91.44 84 ASP A O 1
ATOM 669 N N . PHE A 1 85 ? -12.754 1.929 11.419 1.00 90.00 85 PHE A N 1
ATOM 670 C CA . PHE A 1 85 ? -12.326 0.763 12.200 1.00 90.00 85 PHE A CA 1
ATOM 671 C C . PHE A 1 85 ? -11.817 1.183 13.581 1.00 90.00 85 PHE A C 1
ATOM 673 O O . PHE A 1 85 ? -11.419 2.326 13.778 1.00 90.00 85 PHE A O 1
ATOM 680 N N . THR A 1 86 ? -11.819 0.266 14.548 1.00 88.31 86 THR A N 1
ATOM 681 C CA . THR A 1 86 ? -11.345 0.546 15.914 1.00 88.31 86 THR A CA 1
ATOM 682 C C . THR A 1 86 ? -9.960 -0.045 16.178 1.00 88.31 86 THR A C 1
ATOM 684 O O . THR A 1 86 ? -9.489 -0.915 15.446 1.00 88.31 86 THR A O 1
ATOM 687 N N . ALA A 1 87 ? -9.316 0.378 17.269 1.00 86.75 87 ALA A N 1
ATOM 688 C CA . ALA A 1 87 ? -8.072 -0.240 17.735 1.00 86.75 87 ALA A CA 1
ATOM 689 C C . ALA A 1 87 ? -8.230 -1.756 17.965 1.00 86.75 87 ALA A C 1
ATOM 691 O O . ALA A 1 87 ? -7.331 -2.524 17.634 1.00 86.75 87 ALA A O 1
ATOM 692 N N . ASP A 1 88 ? -9.394 -2.193 18.457 1.00 86.94 88 ASP A N 1
ATOM 693 C CA . ASP A 1 88 ? -9.703 -3.611 18.665 1.00 86.94 88 ASP A CA 1
ATOM 694 C C . ASP A 1 88 ? -9.799 -4.382 17.346 1.00 86.94 88 ASP A C 1
ATOM 696 O O . ASP A 1 88 ? -9.487 -5.569 17.296 1.00 86.94 88 ASP A O 1
ATOM 700 N N . ASP A 1 89 ? -10.227 -3.735 16.259 1.00 85.62 89 ASP A N 1
ATOM 701 C CA . ASP A 1 89 ? -10.233 -4.358 14.935 1.00 85.62 89 ASP A CA 1
ATOM 702 C C . ASP A 1 89 ? -8.821 -4.626 14.423 1.00 85.62 89 ASP A C 1
ATOM 704 O O . ASP A 1 89 ? -8.602 -5.648 13.778 1.00 85.62 89 ASP A O 1
ATOM 708 N N . VAL A 1 90 ? -7.878 -3.737 14.741 1.00 86.19 90 VAL A N 1
ATOM 709 C CA . VAL A 1 90 ? -6.459 -3.885 14.398 1.00 86.19 90 VAL A CA 1
ATOM 710 C C . VAL A 1 90 ? -5.789 -4.913 15.314 1.00 86.19 90 VAL A C 1
ATOM 712 O O . VAL A 1 90 ? -5.077 -5.785 14.827 1.00 86.19 90 VAL A O 1
ATOM 715 N N . ALA A 1 91 ? -6.064 -4.873 16.622 1.00 86.38 91 ALA A N 1
ATOM 716 C CA . ALA A 1 91 ? -5.458 -5.756 17.623 1.00 86.38 91 ALA A CA 1
ATOM 717 C C . ALA A 1 91 ? -5.828 -7.243 17.461 1.00 86.38 91 ALA A C 1
ATOM 719 O O . ALA A 1 91 ? -5.122 -8.105 17.972 1.00 86.38 91 ALA A O 1
ATOM 720 N N . LYS A 1 92 ? -6.906 -7.556 16.728 1.00 86.38 92 LYS A N 1
ATOM 721 C CA . LYS A 1 92 ? -7.271 -8.933 16.341 1.00 86.38 92 LYS A CA 1
ATOM 722 C C . LYS A 1 92 ? -6.300 -9.564 15.336 1.00 86.38 92 LYS A C 1
ATOM 724 O O . LYS A 1 92 ? -6.417 -10.755 15.062 1.00 86.38 92 LYS A O 1
ATOM 729 N N . TYR A 1 93 ? -5.396 -8.778 14.755 1.00 81.25 93 TYR A N 1
ATOM 730 C CA . TYR A 1 93 ? -4.410 -9.234 13.788 1.00 81.25 93 TYR A CA 1
ATOM 731 C C . TYR A 1 93 ? -3.015 -9.053 14.377 1.00 81.25 93 TYR A C 1
ATOM 733 O O . TYR A 1 93 ? -2.543 -7.926 14.517 1.00 81.25 93 TYR A O 1
ATOM 741 N N . ASP A 1 94 ? -2.325 -10.165 14.640 1.00 70.12 94 ASP A N 1
ATOM 742 C CA . ASP A 1 94 ? -0.961 -10.162 15.194 1.00 70.12 94 ASP A CA 1
ATOM 743 C C . ASP A 1 94 ? 0.039 -9.391 14.318 1.00 70.12 94 ASP A C 1
ATOM 745 O O . ASP A 1 94 ? 1.077 -8.937 14.795 1.00 70.12 94 ASP A O 1
ATOM 749 N N . ASN A 1 95 ? -0.271 -9.226 13.026 1.00 69.81 95 ASN A N 1
ATOM 750 C CA . ASN A 1 95 ? 0.564 -8.494 12.086 1.00 69.81 95 ASN A CA 1
ATOM 751 C C . ASN A 1 95 ? -0.269 -7.736 11.037 1.00 69.81 95 ASN A C 1
ATOM 753 O O . ASN A 1 95 ? -0.207 -8.021 9.840 1.00 69.81 95 ASN A O 1
ATOM 757 N N . ALA A 1 96 ? -1.085 -6.776 11.483 1.00 86.56 96 ALA A N 1
ATOM 758 C CA . ALA A 1 96 ? -1.785 -5.860 10.585 1.00 86.56 96 ALA A CA 1
ATOM 759 C C . ALA A 1 96 ? -0.773 -5.029 9.771 1.00 86.56 96 ALA A C 1
ATOM 761 O O . ALA A 1 96 ? -0.197 -4.070 10.281 1.00 86.56 96 ALA A O 1
ATOM 762 N N . GLN A 1 97 ? -0.545 -5.386 8.504 1.00 90.69 97 GLN A N 1
ATOM 763 C CA . GLN A 1 97 ? 0.404 -4.696 7.628 1.00 90.69 97 GLN A CA 1
ATOM 764 C C . GLN A 1 97 ? -0.178 -4.437 6.242 1.00 90.69 97 GLN A C 1
ATOM 766 O O . GLN A 1 97 ? -0.834 -5.298 5.664 1.00 90.69 97 GLN A O 1
ATOM 771 N N . ILE A 1 98 ? 0.111 -3.262 5.689 1.00 90.44 98 ILE A N 1
ATOM 772 C CA . ILE A 1 98 ? -0.105 -2.962 4.272 1.00 90.44 98 ILE A CA 1
ATOM 773 C C . ILE A 1 98 ? 1.204 -3.232 3.538 1.00 90.44 98 ILE A C 1
ATOM 775 O O . ILE A 1 98 ? 2.200 -2.555 3.807 1.00 90.44 98 ILE A O 1
ATOM 779 N N . ASN A 1 99 ? 1.202 -4.178 2.599 1.00 91.38 99 ASN A N 1
ATOM 780 C CA . ASN A 1 99 ? 2.366 -4.470 1.766 1.00 91.38 99 ASN A CA 1
ATOM 781 C C . ASN A 1 99 ? 2.193 -3.864 0.376 1.00 91.38 99 ASN A C 1
ATOM 783 O O . ASN A 1 99 ? 1.156 -4.017 -0.268 1.00 91.38 99 ASN A O 1
ATOM 787 N N . VAL A 1 100 ? 3.241 -3.207 -0.107 1.00 91.12 100 VAL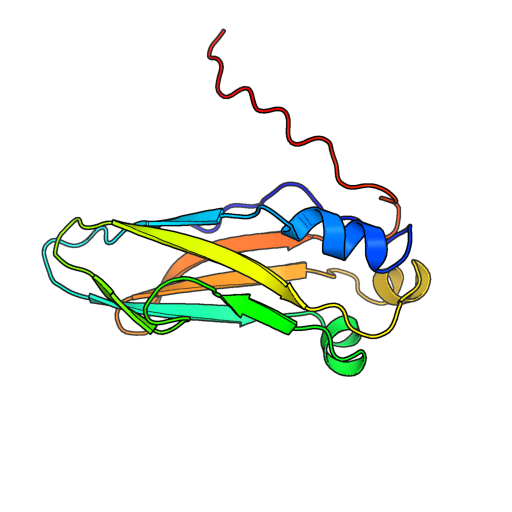 A N 1
ATOM 788 C CA . VAL A 1 100 ? 3.362 -2.717 -1.480 1.00 91.12 100 VAL A CA 1
ATOM 789 C C . VAL A 1 100 ? 4.583 -3.388 -2.092 1.00 91.12 100 VAL A C 1
ATOM 791 O O . VAL A 1 100 ? 5.719 -3.017 -1.799 1.00 91.12 100 VAL A O 1
ATOM 794 N N . LEU A 1 101 ? 4.361 -4.401 -2.921 1.00 91.31 101 LEU A N 1
ATOM 795 C CA . LEU A 1 101 ? 5.403 -5.208 -3.547 1.00 91.31 101 LEU A CA 1
ATOM 796 C C . LEU A 1 101 ? 5.717 -4.679 -4.947 1.00 91.31 101 LEU A C 1
ATOM 798 O O . LEU A 1 101 ? 4.822 -4.390 -5.740 1.00 91.31 101 LEU A O 1
ATOM 802 N N . ALA A 1 102 ? 7.005 -4.585 -5.260 1.00 90.12 102 ALA A N 1
ATOM 803 C CA . ALA A 1 102 ? 7.524 -4.202 -6.564 1.00 90.12 102 ALA A CA 1
ATOM 804 C C . ALA A 1 102 ? 8.040 -5.446 -7.292 1.00 90.12 102 ALA A C 1
ATOM 806 O O . ALA A 1 102 ? 9.001 -6.080 -6.849 1.00 90.12 102 ALA A O 1
ATOM 807 N N . LEU A 1 103 ? 7.408 -5.785 -8.412 1.00 93.25 103 LEU A N 1
ATOM 808 C CA . LEU A 1 103 ? 7.755 -6.923 -9.249 1.00 93.25 103 LEU A CA 1
ATOM 809 C C . LEU A 1 103 ? 8.345 -6.451 -10.581 1.00 93.25 103 LEU A C 1
ATOM 811 O O . LEU A 1 103 ? 7.857 -5.490 -11.173 1.00 93.25 103 LEU A O 1
ATOM 815 N N . ALA A 1 104 ? 9.353 -7.166 -11.072 1.00 91.88 104 ALA A N 1
ATOM 816 C CA . ALA A 1 104 ? 9.898 -7.044 -12.419 1.00 91.88 104 ALA A CA 1
ATOM 817 C C . ALA A 1 104 ? 9.861 -8.415 -13.094 1.00 91.88 104 ALA A C 1
ATOM 819 O O . ALA A 1 104 ? 10.358 -9.392 -12.528 1.00 91.88 104 ALA A O 1
ATOM 820 N N . ASP A 1 105 ? 9.246 -8.500 -14.273 1.00 91.12 105 ASP A N 1
ATOM 821 C CA . ASP A 1 105 ? 9.094 -9.749 -15.032 1.00 91.12 105 ASP A CA 1
ATOM 822 C C . ASP A 1 105 ? 8.519 -10.894 -14.158 1.00 91.12 105 ASP A C 1
ATOM 824 O O . ASP A 1 105 ? 8.973 -12.038 -14.198 1.00 91.12 105 ASP A O 1
ATOM 828 N N . GLY A 1 106 ? 7.560 -10.560 -13.283 1.00 89.06 106 GLY A N 1
ATOM 829 C CA . GLY A 1 106 ? 6.910 -11.498 -12.358 1.00 89.06 106 GLY A CA 1
ATOM 830 C C . GLY A 1 106 ? 7.702 -11.857 -11.091 1.00 89.06 106 GLY A C 1
ATOM 831 O O . GLY A 1 106 ? 7.194 -12.612 -10.266 1.00 89.06 106 GLY A O 1
ATOM 832 N N . ARG A 1 107 ? 8.909 -11.315 -10.888 1.00 87.75 107 ARG A N 1
ATOM 833 C CA . ARG A 1 107 ? 9.736 -11.559 -9.692 1.00 87.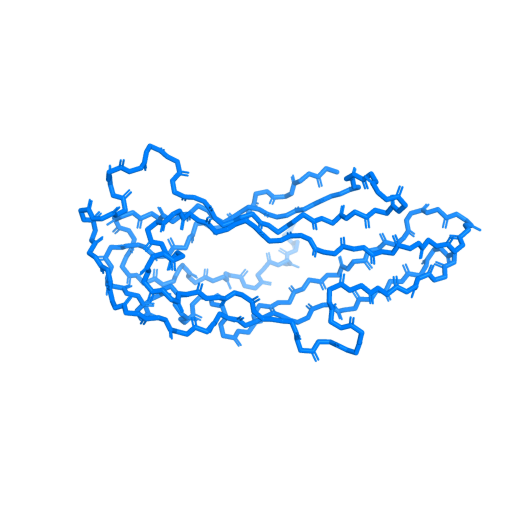75 107 ARG A CA 1
ATOM 834 C C . ARG A 1 107 ? 9.745 -10.352 -8.767 1.00 87.75 107 ARG A C 1
ATOM 836 O O . ARG A 1 107 ? 9.909 -9.232 -9.235 1.00 87.75 107 ARG A O 1
ATOM 843 N N . ILE A 1 108 ? 9.635 -10.567 -7.457 1.00 88.81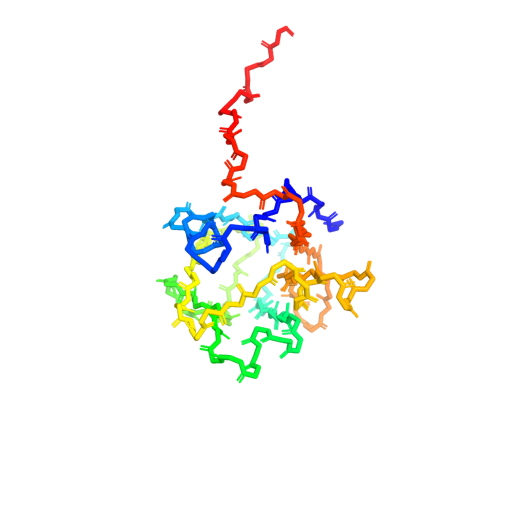 108 ILE A N 1
ATOM 844 C CA . ILE A 1 108 ? 9.747 -9.489 -6.465 1.00 88.81 108 ILE A CA 1
ATOM 845 C C . ILE A 1 108 ? 11.184 -8.956 -6.466 1.00 88.81 108 ILE A C 1
ATOM 847 O O . ILE A 1 108 ? 12.126 -9.684 -6.164 1.00 88.81 108 ILE A O 1
ATOM 851 N N . ILE A 1 109 ? 11.346 -7.673 -6.785 1.00 87.44 109 ILE A N 1
ATOM 852 C CA . ILE A 1 109 ? 12.636 -6.966 -6.738 1.00 87.44 109 ILE A CA 1
ATOM 853 C C . ILE A 1 109 ? 12.750 -6.046 -5.516 1.00 87.44 109 ILE A C 1
ATOM 855 O O . ILE A 1 109 ? 13.847 -5.679 -5.087 1.00 87.44 109 ILE A O 1
ATOM 859 N N . GLY A 1 110 ? 11.619 -5.709 -4.899 1.00 86.31 110 GLY A N 1
ATOM 860 C CA . GLY A 1 110 ? 11.565 -4.882 -3.704 1.00 86.31 110 GLY A CA 1
ATOM 861 C C . GLY A 1 110 ? 10.144 -4.704 -3.197 1.00 86.31 110 GLY A C 1
ATOM 862 O O . GLY A 1 110 ? 9.211 -5.351 -3.665 1.00 86.31 110 GLY A O 1
ATOM 863 N N . GLY A 1 111 ? 9.985 -3.807 -2.236 1.00 85.94 111 GLY A N 1
ATOM 864 C CA . GLY A 1 111 ? 8.682 -3.468 -1.691 1.00 85.94 111 GLY A CA 1
ATOM 865 C C . GLY A 1 111 ? 8.790 -2.636 -0.426 1.00 85.94 111 GLY A C 1
ATOM 866 O O . GLY A 1 111 ? 9.891 -2.327 0.041 1.00 85.94 111 GLY A O 1
ATOM 867 N N . MET A 1 112 ? 7.634 -2.292 0.119 1.00 88.44 112 MET A N 1
ATOM 868 C CA . MET A 1 112 ? 7.473 -1.568 1.369 1.00 88.44 112 MET A CA 1
ATOM 869 C C . MET A 1 112 ? 6.382 -2.228 2.198 1.00 88.44 112 MET A C 1
ATOM 871 O O . MET A 1 112 ? 5.380 -2.678 1.644 1.00 88.44 112 MET A O 1
ATOM 875 N N . SER A 1 113 ? 6.569 -2.238 3.511 1.00 88.44 113 SER A N 1
ATOM 876 C CA . SER A 1 113 ? 5.545 -2.670 4.461 1.00 88.44 113 SER A CA 1
ATOM 877 C C . SER A 1 113 ? 5.267 -1.567 5.464 1.00 88.44 113 SER A C 1
ATOM 879 O O . SER A 1 113 ? 6.197 -0.957 5.999 1.00 88.44 113 SER A O 1
ATOM 881 N N . TYR A 1 114 ? 3.981 -1.334 5.710 1.00 87.94 114 TYR A N 1
ATOM 882 C CA . TYR A 1 114 ? 3.471 -0.381 6.687 1.00 87.94 114 TYR A CA 1
ATOM 883 C C . TYR A 1 114 ? 2.724 -1.150 7.770 1.00 87.94 114 TYR A C 1
ATOM 885 O O . TYR A 1 114 ? 1.618 -1.634 7.529 1.00 87.94 114 TYR A O 1
ATOM 893 N N . ALA A 1 115 ? 3.322 -1.272 8.952 1.00 89.12 115 ALA A N 1
ATOM 894 C CA . ALA A 1 115 ? 2.644 -1.863 10.100 1.00 89.12 115 ALA A CA 1
ATOM 895 C C . ALA A 1 115 ? 1.575 -0.905 10.631 1.00 89.12 115 ALA A C 1
ATOM 897 O O . ALA A 1 115 ? 1.868 0.264 10.862 1.00 89.12 115 ALA A O 1
ATOM 898 N N . ILE A 1 116 ? 0.350 -1.388 10.815 1.00 88.06 116 ILE A N 1
ATOM 899 C CA . ILE A 1 116 ? -0.763 -0.634 11.389 1.00 88.06 116 ILE A CA 1
ATOM 900 C C . ILE A 1 116 ? -0.740 -0.856 12.901 1.00 88.06 116 ILE A C 1
ATOM 902 O O . ILE A 1 116 ? -1.018 -1.956 13.373 1.00 88.06 116 ILE A O 1
ATOM 906 N N . ASP A 1 117 ? -0.402 0.181 13.664 1.00 85.31 117 ASP A N 1
ATOM 907 C CA . ASP A 1 117 ? -0.246 0.080 15.115 1.00 85.31 117 ASP A CA 1
ATOM 908 C C . ASP A 1 117 ? -1.545 0.493 15.844 1.00 85.31 117 ASP A C 1
ATOM 910 O O . ASP A 1 117 ? -1.945 1.661 15.768 1.00 85.31 117 ASP A O 1
ATOM 914 N N . PRO A 1 118 ? -2.206 -0.416 16.595 1.00 85.44 118 PRO A N 1
ATOM 915 C CA . PRO A 1 118 ? -3.442 -0.121 17.328 1.00 85.44 118 PRO A CA 1
ATOM 916 C C . PRO A 1 118 ? -3.264 0.898 18.463 1.00 85.44 118 PRO A C 1
ATOM 918 O O . PRO A 1 118 ? -4.246 1.432 18.972 1.00 85.44 118 PRO A O 1
ATOM 921 N N . LYS A 1 119 ? -2.031 1.175 18.896 1.00 84.00 119 LYS A N 1
ATOM 922 C CA . LYS A 1 119 ? -1.718 2.164 19.938 1.00 84.00 119 LYS A CA 1
ATOM 923 C C . LYS A 1 119 ? -1.420 3.538 19.346 1.00 84.00 119 LYS A C 1
ATOM 925 O O . LYS A 1 119 ? -1.549 4.546 20.044 1.00 84.00 119 LYS A O 1
ATOM 930 N N . LEU A 1 120 ? -1.057 3.597 18.066 1.00 81.06 120 LEU A N 1
ATOM 931 C CA . LEU A 1 120 ? -0.719 4.834 17.380 1.00 81.06 120 LEU A CA 1
ATOM 932 C C . LEU A 1 120 ? -1.989 5.522 16.868 1.00 81.06 120 LEU A C 1
ATOM 934 O O . LEU A 1 120 ? -2.721 4.982 16.039 1.00 81.06 120 LEU A O 1
ATOM 938 N N . LYS A 1 121 ? -2.270 6.723 17.385 1.00 77.44 121 LYS A N 1
ATOM 939 C CA . LYS A 1 121 ? -3.499 7.483 17.080 1.00 77.44 121 LYS A CA 1
ATOM 940 C C . LYS A 1 121 ? -3.324 8.537 15.989 1.00 77.44 121 LYS A C 1
ATOM 942 O O . LYS A 1 121 ? -4.300 8.905 15.346 1.00 77.44 121 LYS A O 1
ATOM 947 N N . GLN A 1 122 ? -2.104 9.023 15.793 1.00 71.62 122 GLN A N 1
ATOM 948 C CA . GLN A 1 122 ? -1.766 10.056 14.816 1.00 71.62 122 GLN A CA 1
ATOM 949 C C . GLN A 1 122 ? -0.568 9.596 13.988 1.00 71.62 122 GLN A C 1
ATOM 951 O O . GLN A 1 122 ? 0.252 8.844 14.523 1.00 71.62 122 GLN A O 1
ATOM 956 N N . PRO A 1 123 ? -0.479 9.988 12.700 1.00 66.31 123 PRO A N 1
ATOM 957 C CA . PRO A 1 123 ? 0.680 9.668 11.874 1.00 66.31 123 PRO A CA 1
ATOM 958 C C . PRO A 1 123 ? 1.949 10.089 12.616 1.00 66.31 123 PRO A C 1
ATOM 960 O O . PRO A 1 123 ? 1.970 11.194 13.164 1.00 66.31 123 PRO A O 1
ATOM 963 N N . PRO A 1 124 ? 2.989 9.239 12.665 1.00 62.50 124 PRO A N 1
ATOM 964 C CA . PRO A 1 124 ? 4.264 9.706 13.170 1.00 62.50 124 PRO A CA 1
ATOM 965 C C . PRO A 1 124 ? 4.719 10.842 12.256 1.00 62.50 124 PRO A C 1
ATOM 967 O O . PRO A 1 124 ? 4.564 10.762 11.034 1.00 62.50 124 PRO A O 1
ATOM 970 N N . GLU A 1 125 ? 5.233 11.914 12.849 1.00 58.56 125 GLU A N 1
ATOM 971 C CA . GLU A 1 125 ? 5.851 12.989 12.086 1.00 58.56 125 GLU A CA 1
ATOM 972 C C . GLU A 1 125 ? 7.030 12.366 11.321 1.00 58.56 125 GLU A C 1
ATOM 974 O O . GLU A 1 125 ? 7.985 11.873 11.924 1.00 58.56 125 GLU A O 1
ATOM 979 N N . GLU A 1 126 ? 6.917 12.262 9.993 1.00 53.06 126 GLU A N 1
ATOM 980 C CA . GLU A 1 126 ? 8.030 11.819 9.157 1.00 53.06 126 GLU A CA 1
ATOM 981 C C . GLU A 1 126 ? 9.073 12.940 9.207 1.00 53.06 126 GLU A C 1
ATOM 983 O O . GLU A 1 126 ? 8.962 13.908 8.459 1.00 53.06 126 GLU A O 1
ATOM 988 N N . ASP A 1 127 ? 10.043 12.850 10.127 1.00 42.38 127 ASP A N 1
ATOM 989 C CA . ASP A 1 127 ? 11.146 13.812 10.195 1.00 42.38 127 ASP A CA 1
ATOM 990 C C . ASP A 1 127 ? 11.833 13.836 8.812 1.00 42.38 127 ASP A C 1
ATOM 992 O O . ASP A 1 127 ? 12.366 12.808 8.375 1.00 42.38 127 ASP A O 1
ATOM 996 N N . PRO A 1 128 ? 11.831 14.969 8.081 1.00 42.16 128 PRO A N 1
ATOM 997 C CA . PRO A 1 128 ? 12.438 15.062 6.754 1.00 42.16 128 PRO A CA 1
ATOM 998 C C . PRO A 1 128 ? 13.963 14.877 6.749 1.00 42.16 128 PRO A C 1
ATOM 1000 O O . PRO A 1 128 ? 14.592 15.004 5.696 1.00 42.16 128 PRO A O 1
ATOM 1003 N N . LYS A 1 129 ? 14.600 14.629 7.899 1.00 39.72 129 LYS A N 1
ATOM 1004 C CA . LYS A 1 129 ? 16.055 14.599 8.038 1.00 39.72 129 LYS A CA 1
ATO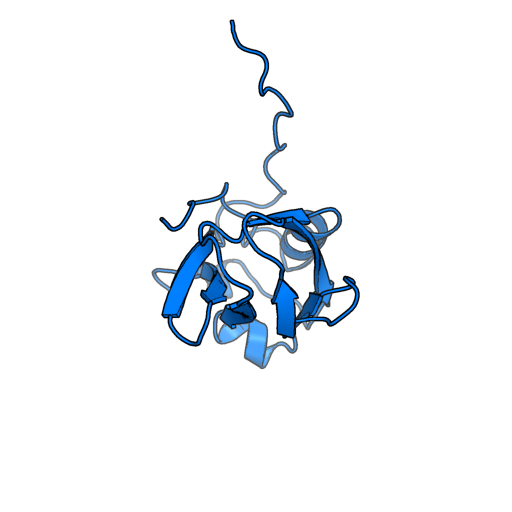M 1005 C C . LYS A 1 129 ? 16.692 13.330 7.477 1.00 39.72 129 LYS A C 1
ATOM 1007 O O . LYS A 1 129 ? 17.176 12.459 8.188 1.00 39.72 129 LYS A O 1
ATOM 1012 N N . GLY A 1 130 ? 16.868 13.348 6.162 1.00 38.88 130 GLY A N 1
ATOM 1013 C CA . GLY A 1 130 ? 18.141 12.973 5.553 1.00 38.88 130 GLY A CA 1
ATOM 1014 C C . GLY A 1 130 ? 19.142 14.133 5.607 1.00 38.88 130 GLY A C 1
ATOM 1015 O O . GLY A 1 130 ? 19.678 14.508 4.570 1.00 38.88 130 GLY A O 1
ATOM 1016 N N . VAL A 1 131 ? 19.368 14.741 6.778 1.00 41.09 131 VAL A N 1
ATOM 1017 C CA . VAL A 1 131 ? 20.529 15.620 6.985 1.00 41.09 131 VAL A CA 1
ATOM 1018 C C . VAL A 1 131 ? 21.565 14.777 7.709 1.00 41.09 131 VAL A C 1
ATOM 1020 O O . VAL A 1 131 ? 21.392 14.457 8.882 1.00 41.09 131 VAL A O 1
ATOM 1023 N N . CYS A 1 132 ? 22.600 14.361 6.979 1.00 37.22 132 CYS A N 1
ATOM 1024 C CA . CYS A 1 132 ? 23.817 13.831 7.575 1.00 37.22 132 CYS A CA 1
ATOM 1025 C C . CYS A 1 132 ? 24.326 14.846 8.608 1.00 37.22 132 CYS A C 1
ATOM 1027 O O . CYS A 1 132 ? 24.533 16.009 8.257 1.00 37.22 132 CYS A O 1
ATOM 1029 N N . ALA A 1 133 ? 24.469 14.412 9.859 1.00 35.91 133 ALA A N 1
ATOM 1030 C CA . ALA A 1 133 ? 25.360 15.067 10.809 1.00 35.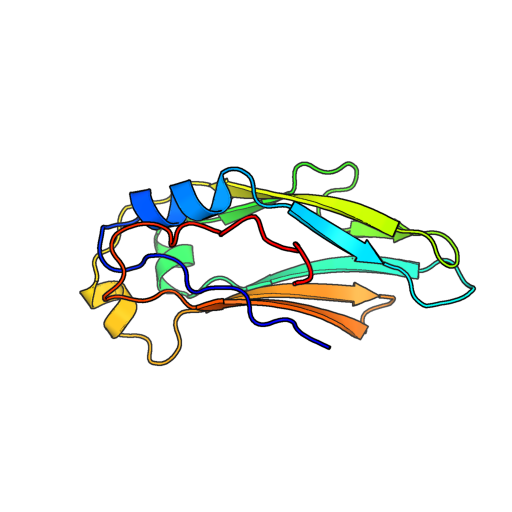91 133 ALA A CA 1
ATOM 1031 C C . ALA A 1 133 ? 26.796 14.611 10.533 1.00 35.91 133 ALA A C 1
ATOM 1033 O O . ALA A 1 133 ? 26.958 13.428 10.142 1.00 35.91 133 ALA A O 1
#

Sequence (133 aa):
GQRNVAPVPGGGGGGGLFASFANRQFWFNNPFDKTIDAHIVVELPDFLVRRGWELEFTNRGGTRFKLGPCDRRRIVMRLKQGKDFTADDVAKYDNAQINVLALADGRIIGGMSYAIDPKLKQPPEEDPKGVCA

Secondary structure (DSSP, 8-state):
-EEEPPPEE-SS-HHHHHHHTTT-EEEEE--SSS-EEEEEEEE--HHHHTTT-EEEE-STTTTEEEE-TT-EEEEEEEEEP-S---HHHHHTSTT-EEEEEEEETTEEEEEEEEEEETT--S-----------

Foldseek 3Di:
DADEDEAFADAAKCVQVQVLQPWDKDKDWDAAQAKWWKFKDKDAPPLCVVQVKDKWWPDDPTGIDIAGGRGMDMIRIGIDDGDMDHLVSLVVDPWRKMKIFMDTNRHTPYTYIHTHHNVGNHGDPPPPPPPDD

Radius of gyration: 15.76 Å; chains: 1; bounding box: 41×27×40 Å

pLDDT: mean 83.18, std 13.59, range [35.91, 95.12]